Protein AF-A0A3G6IV14-F1 (afdb_monomer_lite)

Radius of gyration: 13.71 Å; chains: 1; bounding box: 43×30×31 Å

Secondary structure (DSSP, 8-state):
--PPPPHHHHHHHHHHTHHHHHH-S--GGGPPPHHHHHHHTT--HHHHHHHHHHHHHHHHHTTTT--TT-TT--HHHHHHHHHHHHHHTTSS-GGGHHHHHHHHHHHHT-

Structure (mmCIF, N/CA/C/O backbone):
data_AF-A0A3G6IV14-F1
#
_entry.id   AF-A0A3G6IV14-F1
#
loop_
_atom_site.group_PDB
_atom_site.id
_atom_site.type_symbol
_atom_site.label_atom_id
_atom_site.label_alt_id
_atom_site.label_comp_id
_atom_site.label_asym_id
_atom_site.label_entity_id
_atom_site.label_seq_id
_atom_site.pdbx_PDB_ins_code
_atom_site.Cartn_x
_atom_site.Cartn_y
_atom_site.Cartn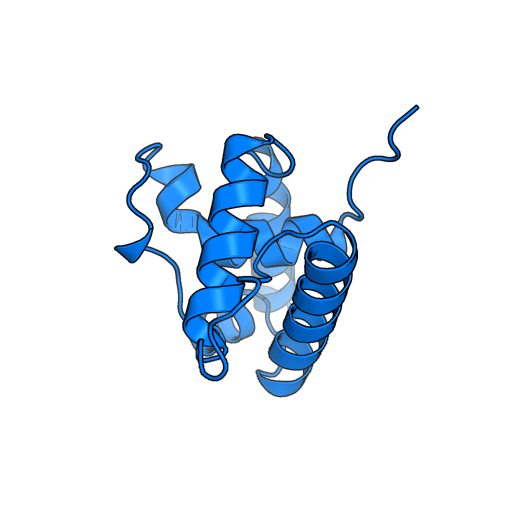_z
_atom_site.occupancy
_atom_site.B_iso_or_equiv
_atom_site.auth_seq_id
_atom_site.auth_comp_id
_atom_site.auth_asym_id
_atom_site.auth_atom_id
_atom_site.pdbx_PDB_model_num
ATOM 1 N N . MET A 1 1 ? -3.592 -15.977 -18.096 1.00 45.12 1 MET A N 1
ATOM 2 C CA . MET A 1 1 ? -4.654 -15.360 -17.269 1.00 45.12 1 MET A CA 1
ATOM 3 C C . MET A 1 1 ? -4.050 -14.957 -15.932 1.00 45.12 1 MET A C 1
ATOM 5 O O . MET A 1 1 ? -4.033 -15.750 -15.001 1.00 45.12 1 MET A O 1
ATOM 9 N N . THR A 1 2 ? -3.460 -13.768 -15.850 1.00 55.34 2 THR A N 1
ATOM 10 C CA . THR A 1 2 ? -2.951 -13.214 -14.589 1.00 55.34 2 THR A CA 1
ATOM 11 C C . THR A 1 2 ? -4.148 -12.813 -13.735 1.00 55.34 2 THR A C 1
ATOM 13 O O . THR A 1 2 ? -4.941 -11.960 -14.128 1.00 55.34 2 THR A O 1
ATOM 16 N N . LYS A 1 3 ? -4.334 -13.484 -12.596 1.00 69.56 3 LYS A N 1
ATOM 17 C CA . LYS A 1 3 ? -5.389 -13.148 -11.636 1.00 69.56 3 LYS A CA 1
ATOM 18 C C . LYS A 1 3 ? -5.198 -11.690 -11.180 1.00 69.56 3 LYS A C 1
ATOM 20 O O . LYS A 1 3 ? -4.064 -11.327 -10.860 1.00 69.56 3 LYS A O 1
ATOM 25 N N . PRO A 1 4 ? -6.257 -10.861 -11.142 1.00 79.62 4 PRO A N 1
ATOM 26 C CA . PRO A 1 4 ? -6.144 -9.496 -10.642 1.00 79.62 4 PRO A CA 1
ATOM 27 C C . PRO A 1 4 ? -5.678 -9.494 -9.181 1.00 79.62 4 PRO A C 1
ATOM 29 O O . PRO A 1 4 ? -6.025 -10.395 -8.409 1.00 79.62 4 PRO A O 1
ATOM 32 N N . LEU A 1 5 ? -4.889 -8.481 -8.807 1.00 88.94 5 LEU A N 1
ATOM 33 C CA . LEU A 1 5 ? -4.382 -8.323 -7.444 1.00 88.94 5 LEU A CA 1
ATOM 34 C C . LEU A 1 5 ? -5.565 -8.273 -6.458 1.00 88.94 5 LEU A C 1
ATOM 36 O O . LEU A 1 5 ? -6.534 -7.568 -6.757 1.00 88.94 5 LEU A O 1
ATOM 40 N N . PRO A 1 6 ? -5.527 -8.996 -5.322 1.00 94.62 6 PRO A N 1
ATOM 41 C CA . PRO A 1 6 ? -6.601 -8.960 -4.330 1.00 94.62 6 PRO A CA 1
ATOM 42 C C . PRO A 1 6 ? -6.949 -7.531 -3.896 1.00 94.62 6 PRO A C 1
ATOM 44 O O . PRO A 1 6 ? -6.074 -6.670 -3.810 1.00 94.62 6 PRO A O 1
ATOM 47 N N . GLU A 1 7 ? -8.230 -7.265 -3.650 1.00 94.56 7 GLU A N 1
ATOM 48 C CA . GLU A 1 7 ? -8.725 -5.907 -3.395 1.00 94.56 7 GLU A CA 1
ATOM 49 C C . GLU A 1 7 ? -8.138 -5.271 -2.135 1.00 94.56 7 GLU A C 1
ATOM 51 O O . GLU A 1 7 ? -7.777 -4.101 -2.145 1.00 94.56 7 GLU A O 1
ATOM 56 N N . ASP A 1 8 ? -7.965 -6.056 -1.080 1.00 94.31 8 ASP A N 1
ATOM 57 C CA . ASP A 1 8 ? -7.319 -5.647 0.164 1.00 94.31 8 ASP A CA 1
ATOM 58 C C . ASP A 1 8 ? -5.839 -5.279 -0.031 1.00 94.31 8 ASP A C 1
ATOM 60 O O . ASP A 1 8 ? -5.327 -4.367 0.618 1.00 94.31 8 ASP A O 1
ATOM 64 N N . VAL A 1 9 ? -5.147 -5.957 -0.949 1.00 96.12 9 VAL A N 1
ATOM 65 C CA . VAL A 1 9 ? -3.781 -5.602 -1.350 1.00 96.12 9 VAL A CA 1
ATOM 66 C C . VAL A 1 9 ? -3.784 -4.311 -2.166 1.00 96.12 9 VAL A C 1
ATOM 68 O O . VAL A 1 9 ? -2.975 -3.426 -1.885 1.00 96.12 9 VAL A O 1
ATOM 71 N N . ARG A 1 10 ? -4.702 -4.168 -3.134 1.00 96.81 10 ARG A N 1
ATOM 72 C CA . ARG A 1 10 ? -4.855 -2.919 -3.901 1.00 96.81 10 ARG A CA 1
ATOM 73 C C . ARG A 1 10 ? -5.166 -1.742 -2.980 1.00 96.81 10 ARG A C 1
ATOM 75 O O . ARG A 1 10 ? -4.544 -0.703 -3.140 1.00 96.81 10 ARG A O 1
ATOM 82 N N . LEU A 1 11 ? -6.042 -1.923 -1.989 1.00 97.19 11 LEU A N 1
ATOM 83 C CA . LEU A 1 11 ? -6.383 -0.914 -0.985 1.00 97.19 11 LEU A CA 1
ATOM 84 C C . LEU A 1 11 ? -5.140 -0.427 -0.232 1.00 97.19 11 LEU A C 1
ATOM 86 O O . LEU A 1 11 ? -4.895 0.773 -0.190 1.00 97.19 11 LEU A O 1
ATOM 90 N N . VAL A 1 12 ? -4.336 -1.340 0.326 1.00 97.12 12 VAL A N 1
ATOM 91 C CA . VAL A 1 12 ? -3.127 -0.968 1.085 1.00 97.12 12 VAL A CA 1
ATOM 92 C C . VAL A 1 12 ? -2.122 -0.225 0.209 1.00 97.12 12 VAL A C 1
ATOM 94 O O . VAL A 1 12 ? -1.596 0.808 0.618 1.00 97.12 12 VAL A O 1
ATOM 97 N N . LEU A 1 13 ? -1.854 -0.732 -0.998 1.00 96.81 13 LEU A N 1
ATOM 98 C CA . LEU A 1 13 ? -0.889 -0.106 -1.899 1.00 96.81 13 LEU A CA 1
ATOM 99 C C . LEU A 1 13 ? -1.387 1.258 -2.407 1.00 96.81 13 LEU A C 1
ATOM 101 O O . LEU A 1 13 ? -0.620 2.218 -2.411 1.00 96.81 13 LEU A O 1
ATOM 105 N N . ALA A 1 14 ? -2.666 1.364 -2.780 1.00 97.06 14 ALA A N 1
ATOM 106 C C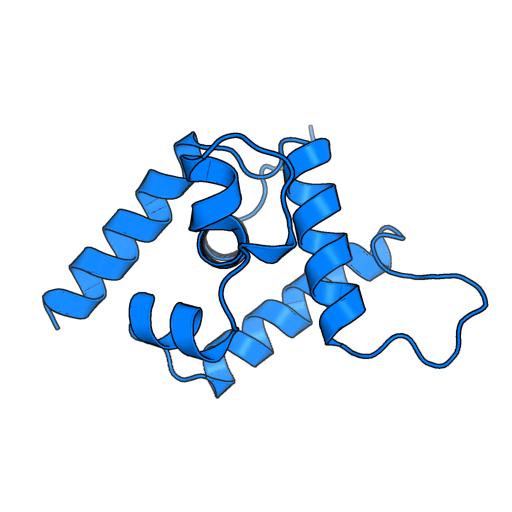A . ALA A 1 14 ? -3.274 2.615 -3.225 1.00 97.06 14 ALA A CA 1
ATOM 107 C C . ALA A 1 14 ? -3.334 3.661 -2.106 1.00 97.06 14 ALA A C 1
ATOM 109 O O . ALA A 1 14 ? -3.106 4.832 -2.381 1.00 97.06 14 ALA A O 1
ATOM 110 N N . ALA A 1 15 ? -3.577 3.256 -0.856 1.00 97.12 15 ALA A N 1
ATOM 111 C CA . ALA A 1 15 ? -3.602 4.175 0.278 1.00 97.12 15 ALA A CA 1
ATOM 112 C C . ALA A 1 15 ? -2.204 4.738 0.601 1.00 97.12 15 ALA A C 1
ATOM 114 O O . ALA A 1 15 ? -2.063 5.926 0.860 1.00 97.12 15 ALA A O 1
ATOM 115 N N . ILE A 1 16 ? -1.141 3.925 0.503 1.00 96.88 16 ILE A N 1
ATOM 116 C CA . ILE A 1 16 ? 0.245 4.427 0.630 1.00 96.88 16 ILE A CA 1
ATOM 117 C C . ILE A 1 16 ? 0.582 5.404 -0.506 1.00 96.88 16 ILE A C 1
ATOM 119 O O . ILE A 1 16 ? 1.257 6.409 -0.286 1.00 96.88 16 ILE A O 1
ATOM 123 N N . ALA A 1 17 ? 0.134 5.089 -1.722 1.00 96.88 17 ALA A N 1
ATOM 124 C CA . ALA A 1 17 ? 0.415 5.848 -2.935 1.00 96.88 17 ALA A CA 1
ATOM 125 C C . ALA A 1 17 ? -0.603 6.959 -3.232 1.00 96.88 17 ALA A C 1
ATOM 127 O O . ALA A 1 17 ? -0.595 7.478 -4.348 1.00 96.88 17 ALA A O 1
ATOM 128 N N . GLN A 1 18 ? -1.487 7.298 -2.290 1.00 95.50 18 GLN A N 1
ATOM 129 C CA . GLN A 1 18 ? -2.663 8.124 -2.565 1.00 95.50 18 GLN A CA 1
ATOM 130 C C . GLN A 1 18 ? -2.290 9.445 -3.255 1.00 95.50 18 GLN A C 1
ATOM 132 O O . GLN A 1 18 ? -2.739 9.688 -4.373 1.00 95.50 18 GLN A O 1
ATOM 137 N N . GLU A 1 19 ? -1.390 10.226 -2.657 1.00 94.38 19 GLU A N 1
ATOM 138 C CA . GLU A 1 19 ? -0.939 11.522 -3.190 1.00 94.38 19 GLU A CA 1
ATOM 139 C C . GLU A 1 19 ? -0.246 11.404 -4.558 1.00 94.38 19 GLU A C 1
ATOM 141 O O . GLU A 1 19 ? -0.422 12.243 -5.444 1.00 94.38 19 GLU A O 1
ATOM 146 N N . VAL A 1 20 ? 0.513 10.326 -4.772 1.00 95.62 20 VAL A N 1
ATOM 147 C CA . VAL A 1 20 ? 1.187 10.034 -6.049 1.00 95.62 20 VAL A CA 1
ATOM 148 C C . VAL A 1 20 ? 0.146 9.786 -7.146 1.00 95.62 20 VAL A C 1
ATOM 150 O O . VAL A 1 20 ? 0.226 10.320 -8.252 1.00 95.62 20 VAL A O 1
ATOM 153 N N . LEU A 1 21 ? -0.887 9.002 -6.830 1.00 95.12 21 LEU A N 1
ATOM 154 C CA . LEU A 1 21 ? -1.973 8.699 -7.756 1.00 95.12 21 LEU A CA 1
ATOM 155 C C . LEU A 1 21 ? -2.847 9.931 -8.025 1.00 95.12 21 LEU A C 1
ATOM 157 O O . LEU A 1 21 ? -3.235 10.153 -9.175 1.00 95.12 21 LEU A O 1
ATOM 161 N N . GLU A 1 22 ? -3.146 10.733 -7.004 1.00 94.81 22 GLU A N 1
ATOM 162 C CA . GLU A 1 22 ? -3.976 11.937 -7.122 1.00 94.81 22 GLU A CA 1
ATOM 163 C C . GLU A 1 22 ? -3.273 13.026 -7.935 1.00 94.81 22 GLU A C 1
ATOM 165 O O . GLU A 1 22 ? -3.817 13.472 -8.950 1.00 94.81 22 GLU A O 1
ATOM 170 N N . SER A 1 23 ? -2.028 13.364 -7.592 1.00 92.62 23 SER A N 1
ATOM 171 C CA . SER A 1 23 ? -1.225 14.339 -8.344 1.00 92.62 23 SER A CA 1
ATOM 172 C C . SER A 1 23 ? -0.916 13.878 -9.775 1.00 92.62 23 SER A C 1
ATOM 174 O O . SER A 1 23 ? -0.845 14.693 -10.693 1.00 92.62 23 SER A O 1
ATOM 176 N N . GLY A 1 24 ? -0.787 12.564 -10.002 1.00 89.31 24 GLY A N 1
ATOM 177 C CA . GLY A 1 24 ? -0.376 11.998 -11.291 1.00 89.31 24 GLY A CA 1
ATOM 178 C C . GLY A 1 24 ? 1.103 12.181 -11.609 1.00 89.31 24 GLY A C 1
ATOM 179 O O . GLY A 1 24 ? 1.515 11.898 -12.735 1.00 89.31 24 GLY A O 1
ATOM 180 N N . THR A 1 25 ? 1.893 12.655 -10.649 1.00 90.00 25 THR A N 1
ATOM 181 C CA . THR A 1 25 ? 3.349 12.708 -10.759 1.00 90.00 25 THR A CA 1
ATOM 182 C C . THR A 1 25 ? 3.939 11.376 -10.295 1.00 90.00 25 THR A C 1
ATOM 184 O O . THR A 1 25 ? 3.304 10.608 -9.578 1.00 90.00 25 THR A O 1
ATOM 187 N N . GLN A 1 26 ? 5.174 11.078 -10.696 1.00 87.12 26 GLN A N 1
ATOM 188 C CA . GLN A 1 26 ? 5.932 9.942 -10.151 1.00 87.12 26 GLN A CA 1
ATOM 189 C C . GLN A 1 26 ? 6.815 10.384 -8.974 1.00 87.12 26 GLN A C 1
ATOM 191 O O . GLN A 1 26 ? 7.944 9.921 -8.822 1.00 87.12 26 GLN A O 1
ATOM 196 N N . ASP A 1 27 ? 6.315 11.315 -8.155 1.00 91.56 27 ASP A N 1
ATOM 197 C CA . ASP A 1 27 ? 7.016 11.780 -6.963 1.00 91.56 27 ASP A CA 1
ATOM 198 C C . ASP A 1 27 ? 6.678 10.902 -5.754 1.00 91.56 27 ASP A C 1
ATOM 200 O O . ASP A 1 27 ? 5.694 11.088 -5.042 1.00 91.56 27 ASP A O 1
ATOM 204 N N . TYR A 1 28 ? 7.539 9.919 -5.516 1.00 89.69 28 TYR A N 1
ATOM 205 C CA . TYR A 1 28 ? 7.412 8.958 -4.426 1.00 89.69 28 TYR A CA 1
ATOM 206 C C . TYR A 1 28 ? 7.714 9.536 -3.036 1.00 89.69 28 TYR A C 1
ATOM 208 O O . TYR A 1 28 ? 7.491 8.843 -2.040 1.00 89.69 28 TYR A O 1
ATOM 216 N N . SER A 1 29 ? 8.198 10.779 -2.939 1.00 90.38 29 SER A N 1
ATOM 217 C CA . SER A 1 29 ? 8.363 11.459 -1.648 1.00 90.38 29 SER A CA 1
ATOM 218 C C . SER A 1 29 ? 7.021 11.829 -1.004 1.00 90.38 29 SER A C 1
ATOM 220 O O . SER A 1 29 ? 6.946 11.948 0.217 1.00 90.38 29 SER A O 1
ATOM 222 N N . LEU A 1 30 ? 5.954 11.904 -1.809 1.00 91.25 30 LEU A N 1
ATOM 223 C CA . LEU A 1 30 ? 4.583 12.200 -1.382 1.00 91.25 30 LEU A CA 1
ATOM 224 C C . LEU A 1 30 ? 3.876 11.013 -0.707 1.00 91.25 30 LEU A C 1
ATOM 226 O O . LEU A 1 30 ? 2.746 11.144 -0.247 1.00 91.25 30 LEU A O 1
ATOM 230 N N . MET A 1 31 ? 4.501 9.831 -0.661 1.00 92.62 31 MET A N 1
ATOM 231 C CA . MET A 1 31 ? 3.893 8.658 -0.030 1.00 92.62 31 MET A CA 1
ATOM 232 C C . MET A 1 31 ? 3.637 8.880 1.460 1.00 92.62 31 MET A C 1
ATOM 234 O O . MET A 1 31 ? 4.540 9.246 2.217 1.00 92.62 31 MET A O 1
ATOM 238 N N . LEU A 1 32 ? 2.444 8.494 1.904 1.00 91.75 32 LEU A N 1
ATOM 239 C CA . LEU A 1 32 ? 2.066 8.558 3.310 1.00 91.75 32 LEU A CA 1
ATOM 240 C C . LEU A 1 32 ? 2.870 7.560 4.162 1.00 91.75 32 LEU A C 1
ATOM 242 O O . LEU A 1 32 ? 3.275 6.467 3.724 1.00 91.75 32 LEU A O 1
ATOM 246 N N . LYS A 1 33 ? 3.119 7.910 5.426 1.00 92.81 33 LYS A N 1
ATOM 247 C CA . LYS A 1 33 ? 3.735 6.994 6.396 1.00 92.81 33 LYS A CA 1
ATOM 248 C C . LYS A 1 33 ? 2.735 5.911 6.791 1.00 92.81 33 LYS A C 1
ATOM 250 O O . LYS A 1 33 ? 1.531 6.127 6.812 1.00 92.81 33 LYS A O 1
ATOM 255 N N . ASN A 1 34 ? 3.241 4.738 7.179 1.00 93.38 34 ASN A N 1
ATOM 256 C CA . ASN A 1 34 ? 2.391 3.607 7.579 1.00 93.38 34 ASN A CA 1
ATOM 257 C C . ASN A 1 34 ? 1.385 3.968 8.682 1.00 93.38 34 ASN A C 1
ATOM 259 O O . ASN A 1 34 ? 0.280 3.441 8.688 1.00 93.38 34 ASN A O 1
ATOM 263 N N . GLN A 1 35 ? 1.777 4.836 9.620 1.00 94.94 35 GLN A N 1
ATOM 264 C CA . GLN A 1 35 ? 0.890 5.280 10.691 1.00 94.94 35 GLN A CA 1
ATOM 265 C C . GLN A 1 35 ? -0.281 6.109 10.150 1.00 94.94 35 GLN A C 1
ATOM 267 O O . GLN A 1 35 ? -1.421 5.789 10.458 1.00 94.94 35 GLN A O 1
ATOM 272 N N . GLU A 1 36 ? -0.004 7.095 9.297 1.00 95.00 36 GLU A N 1
ATOM 273 C CA . GLU A 1 36 ? -1.024 7.961 8.689 1.00 95.00 36 GLU A CA 1
ATOM 274 C C . GLU A 1 36 ? -2.011 7.138 7.854 1.00 95.00 36 GLU A C 1
ATOM 276 O O . GLU A 1 36 ? -3.222 7.297 7.971 1.00 95.00 36 GLU A O 1
ATOM 281 N N . VAL A 1 37 ? -1.503 6.182 7.069 1.00 96.12 37 VAL A N 1
ATOM 282 C CA . VAL A 1 37 ? -2.357 5.276 6.287 1.00 96.12 37 VAL A CA 1
ATOM 283 C C . VAL A 1 37 ? -3.214 4.395 7.198 1.00 96.12 37 VAL A C 1
ATOM 285 O O . VAL A 1 37 ? -4.392 4.185 6.926 1.00 96.12 37 VAL A O 1
ATOM 288 N N . ALA A 1 38 ? -2.646 3.861 8.282 1.00 96.12 38 ALA A N 1
ATOM 289 C CA . ALA A 1 38 ? -3.400 3.035 9.220 1.00 96.12 38 ALA A CA 1
ATOM 290 C C . ALA A 1 38 ? -4.550 3.825 9.867 1.00 96.12 38 ALA A C 1
ATOM 292 O O . ALA A 1 38 ? -5.671 3.322 9.913 1.00 96.12 38 ALA A O 1
ATOM 293 N N . GLU A 1 39 ? -4.286 5.064 10.289 1.00 94.44 39 GLU A N 1
ATOM 294 C CA . GLU A 1 39 ? -5.286 5.981 10.845 1.00 94.44 39 GLU A CA 1
ATOM 295 C C . GLU A 1 39 ? -6.394 6.287 9.824 1.00 94.44 39 GLU A C 1
ATOM 297 O O . GLU A 1 39 ? -7.571 6.130 10.144 1.00 94.44 39 GLU A O 1
ATOM 302 N N . GLN A 1 40 ? -6.042 6.602 8.572 1.00 92.94 40 GLN A N 1
ATOM 303 C CA . GLN A 1 40 ? -7.018 6.844 7.498 1.00 92.94 40 GLN A CA 1
ATOM 304 C C . GLN A 1 40 ? -7.912 5.632 7.192 1.00 92.94 40 GLN A C 1
ATOM 306 O O . GLN A 1 40 ? -9.064 5.798 6.800 1.00 92.94 40 GLN A O 1
ATOM 311 N N . LEU A 1 41 ? -7.395 4.412 7.351 1.00 94.69 41 LEU A N 1
ATOM 312 C CA . LEU A 1 41 ? -8.151 3.176 7.125 1.00 94.69 41 LEU A CA 1
ATOM 313 C C . LEU A 1 41 ? -8.913 2.691 8.372 1.00 94.69 41 LEU A C 1
ATOM 315 O O . LEU A 1 41 ? -9.565 1.647 8.310 1.00 94.69 41 LEU A O 1
ATOM 319 N N . GLY A 1 42 ? -8.799 3.379 9.514 1.00 95.00 42 GLY A N 1
ATOM 320 C CA . GLY A 1 42 ? -9.356 2.919 10.792 1.00 95.00 42 GLY A CA 1
ATOM 321 C C . GLY A 1 42 ? -8.713 1.621 11.303 1.00 95.00 42 GLY A C 1
ATOM 322 O O . GLY A 1 42 ? -9.348 0.824 11.995 1.00 95.00 42 GLY A O 1
ATOM 323 N N . TRP A 1 43 ? -7.467 1.334 10.915 1.00 95.62 43 TRP A N 1
ATOM 324 C CA . TRP A 1 43 ? -6.732 0.134 11.320 1.00 95.62 43 TRP A CA 1
ATOM 325 C C . TRP A 1 43 ? -5.687 0.464 12.382 1.00 95.62 43 TRP A C 1
ATOM 327 O O . TRP A 1 43 ? -5.088 1.534 12.400 1.00 95.62 43 TRP A O 1
ATOM 337 N N . THR A 1 44 ? -5.370 -0.507 13.239 1.00 95.69 44 THR A N 1
ATOM 338 C CA . THR A 1 44 ? -4.191 -0.373 14.100 1.00 95.69 44 THR A CA 1
ATOM 339 C C . THR A 1 44 ? -2.915 -0.433 13.258 1.00 95.69 44 THR A C 1
ATOM 341 O O . THR A 1 44 ? -2.814 -1.230 12.318 1.00 95.69 44 THR A O 1
ATOM 344 N N . LYS A 1 45 ? -1.886 0.337 13.641 1.00 94.62 45 LYS A N 1
ATOM 345 C CA . LYS A 1 45 ? -0.573 0.315 12.972 1.00 94.62 45 LYS A CA 1
ATOM 346 C C . LYS A 1 45 ? -0.009 -1.106 12.836 1.00 94.62 45 LYS A C 1
ATOM 348 O O . LYS A 1 45 ? 0.488 -1.474 11.779 1.00 94.62 45 LYS A O 1
ATOM 353 N N . LYS A 1 46 ? -0.158 -1.941 13.872 1.00 95.62 46 LYS A N 1
ATOM 354 C CA . LYS A 1 46 ? 0.290 -3.346 13.863 1.00 95.62 46 LYS A CA 1
ATOM 355 C C . LYS A 1 46 ? -0.413 -4.180 12.788 1.00 95.62 46 LYS A C 1
ATOM 357 O O . LYS A 1 46 ? 0.242 -4.963 12.105 1.00 95.62 46 LYS A O 1
ATOM 362 N N . ARG A 1 47 ? -1.734 -4.023 12.633 1.00 95.44 47 ARG A N 1
ATOM 363 C CA . ARG A 1 47 ? -2.507 -4.710 11.586 1.00 95.44 47 ARG A CA 1
ATOM 364 C C . ARG A 1 47 ? -2.031 -4.282 10.200 1.00 95.44 47 ARG A C 1
ATOM 366 O O . ARG A 1 47 ? -1.834 -5.135 9.338 1.00 95.44 47 ARG A O 1
ATOM 373 N N . PHE A 1 48 ? -1.835 -2.980 10.009 1.00 96.38 48 PHE A N 1
ATOM 374 C CA . PHE A 1 48 ? -1.361 -2.426 8.748 1.00 96.38 48 PHE A CA 1
ATOM 375 C C . PHE A 1 48 ? 0.042 -2.927 8.391 1.00 96.38 48 PHE A C 1
ATOM 377 O O . PHE A 1 48 ? 0.234 -3.484 7.312 1.00 96.38 48 PHE A O 1
ATOM 384 N N . ASP A 1 49 ? 0.998 -2.807 9.315 1.00 94.75 49 ASP A N 1
ATOM 385 C CA . ASP A 1 49 ? 2.379 -3.248 9.105 1.00 94.75 49 ASP A CA 1
ATOM 386 C C . ASP A 1 49 ? 2.439 -4.747 8.788 1.00 94.75 49 ASP A C 1
ATOM 388 O O . ASP A 1 49 ? 3.101 -5.144 7.834 1.00 94.75 49 ASP A O 1
ATOM 392 N N . HIS A 1 50 ? 1.673 -5.582 9.501 1.00 95.81 50 HIS A N 1
ATOM 393 C CA . HIS A 1 50 ? 1.612 -7.018 9.218 1.00 95.81 50 HIS A CA 1
ATOM 394 C C . HIS A 1 50 ? 1.086 -7.314 7.806 1.00 95.81 50 HIS A C 1
ATOM 396 O O . HIS A 1 50 ? 1.609 -8.185 7.104 1.00 95.81 50 HIS A O 1
ATOM 402 N N . LYS A 1 51 ? 0.059 -6.576 7.364 1.00 95.50 51 LYS A N 1
ATOM 403 C CA . LYS A 1 51 ? -0.482 -6.718 6.011 1.00 95.50 51 LYS A CA 1
ATOM 404 C C . LYS A 1 51 ? 0.542 -6.289 4.963 1.00 95.50 51 LYS A C 1
ATOM 406 O O . LYS A 1 51 ? 0.759 -7.020 3.997 1.00 95.50 51 LYS A O 1
ATOM 411 N N . LEU A 1 52 ? 1.192 -5.147 5.174 1.00 95.69 52 LEU A N 1
ATOM 412 C CA . LEU A 1 52 ? 2.226 -4.628 4.287 1.00 95.69 52 LEU A CA 1
ATOM 413 C C . LEU A 1 52 ? 3.435 -5.570 4.202 1.00 95.69 52 LEU A C 1
ATOM 415 O O . LEU A 1 52 ? 3.940 -5.805 3.106 1.00 95.69 52 LEU A O 1
ATOM 419 N N . ASP A 1 53 ? 3.864 -6.159 5.316 1.00 93.38 53 ASP A N 1
ATOM 420 C CA . ASP A 1 53 ? 4.947 -7.144 5.343 1.00 93.38 53 ASP A CA 1
ATOM 421 C C . ASP A 1 53 ? 4.606 -8.381 4.508 1.00 93.38 53 ASP A C 1
ATOM 423 O O . ASP A 1 53 ? 5.445 -8.867 3.745 1.00 93.38 53 ASP A O 1
ATOM 427 N N . GLY A 1 54 ? 3.368 -8.877 4.610 1.00 94.62 54 GLY A N 1
ATOM 428 C CA . GLY A 1 54 ? 2.875 -9.967 3.767 1.00 94.62 54 GLY A CA 1
ATOM 429 C C . GLY A 1 54 ? 2.930 -9.619 2.278 1.00 94.62 54 GLY A C 1
ATOM 430 O O . GLY A 1 54 ? 3.398 -10.423 1.471 1.00 94.62 54 GLY A O 1
ATOM 431 N N . ILE A 1 55 ? 2.530 -8.396 1.920 1.00 95.00 55 ILE A N 1
ATOM 432 C CA . ILE A 1 55 ? 2.601 -7.894 0.542 1.00 95.00 55 ILE A CA 1
ATOM 433 C C . ILE A 1 55 ? 4.060 -7.803 0.077 1.00 95.00 55 ILE A C 1
ATOM 435 O O . ILE A 1 55 ? 4.395 -8.314 -0.988 1.00 95.00 55 ILE A O 1
ATOM 439 N N . CYS A 1 56 ? 4.957 -7.233 0.884 1.00 92.81 56 CYS A N 1
ATOM 440 C CA . CYS A 1 56 ? 6.375 -7.126 0.539 1.00 92.81 56 CYS A CA 1
ATOM 441 C C . CYS A 1 56 ? 7.013 -8.502 0.316 1.00 92.81 56 CYS A C 1
ATOM 443 O O . CYS A 1 56 ? 7.760 -8.675 -0.642 1.00 92.81 56 CYS A O 1
ATOM 445 N N . LYS A 1 57 ? 6.690 -9.495 1.155 1.00 91.56 57 LYS A N 1
ATOM 446 C CA . LYS A 1 57 ? 7.155 -10.882 0.983 1.00 91.56 57 LYS A CA 1
ATOM 447 C C . LYS A 1 57 ? 6.633 -11.507 -0.308 1.00 91.56 57 LYS A C 1
ATOM 449 O O . LYS A 1 57 ? 7.398 -12.161 -1.013 1.00 91.56 57 LYS A O 1
ATOM 454 N N . TYR A 1 58 ? 5.358 -11.283 -0.633 1.00 91.44 58 TYR A N 1
ATOM 455 C CA . TYR A 1 58 ? 4.773 -11.740 -1.891 1.00 91.44 58 TYR A CA 1
ATOM 456 C C . TYR A 1 58 ? 5.532 -11.157 -3.087 1.00 91.44 58 TYR A C 1
ATOM 458 O O . TYR A 1 58 ? 6.027 -11.913 -3.914 1.00 91.44 58 TYR A O 1
ATOM 466 N N . PHE A 1 59 ? 5.725 -9.839 -3.139 1.00 91.38 59 PHE A N 1
ATOM 467 C CA . PHE A 1 59 ? 6.454 -9.177 -4.227 1.00 91.38 59 PHE A CA 1
ATOM 468 C C . PHE A 1 59 ? 7.930 -9.603 -4.304 1.00 91.38 59 PHE A C 1
ATOM 470 O O . PHE A 1 59 ? 8.440 -9.842 -5.400 1.00 91.38 59 PHE A O 1
ATOM 477 N N . ALA A 1 60 ? 8.589 -9.802 -3.160 1.00 89.12 60 ALA A N 1
ATOM 478 C CA . ALA A 1 60 ? 9.962 -10.302 -3.106 1.00 89.12 60 ALA A CA 1
ATOM 479 C C . ALA A 1 60 ? 10.116 -11.697 -3.735 1.00 89.12 60 ALA A C 1
ATOM 481 O O . ALA A 1 60 ? 11.144 -11.969 -4.355 1.00 89.12 60 ALA A O 1
ATOM 482 N N . SER A 1 61 ? 9.093 -12.557 -3.644 1.00 88.88 61 SER A N 1
ATOM 483 C CA . SER A 1 61 ? 9.092 -13.875 -4.304 1.00 88.88 61 SER A CA 1
ATOM 484 C C . SER A 1 61 ? 9.101 -13.789 -5.838 1.00 88.88 61 SER A C 1
ATOM 486 O O . SER A 1 61 ? 9.579 -14.707 -6.497 1.00 88.88 61 SER A O 1
ATOM 488 N N . PHE A 1 62 ? 8.664 -12.656 -6.398 1.00 88.00 62 PHE A N 1
ATOM 489 C CA . PHE A 1 62 ? 8.740 -12.339 -7.830 1.00 88.00 62 PHE A CA 1
ATOM 490 C C . PHE A 1 62 ? 9.952 -11.461 -8.181 1.00 88.00 62 PHE A C 1
ATOM 492 O O . PHE A 1 62 ? 10.027 -10.924 -9.282 1.00 88.00 62 PHE A O 1
ATOM 499 N N . GLY A 1 63 ? 10.894 -11.275 -7.250 1.00 85.56 63 GLY A N 1
ATOM 500 C CA . GLY A 1 63 ? 12.094 -10.459 -7.453 1.00 85.56 63 GLY A CA 1
ATOM 501 C C . GLY A 1 63 ? 11.897 -8.953 -7.245 1.00 85.56 63 GLY A C 1
ATOM 502 O O . GLY A 1 63 ? 12.852 -8.191 -7.372 1.00 85.56 63 GLY A O 1
ATOM 503 N N . VAL A 1 64 ? 10.699 -8.491 -6.874 1.00 87.69 64 VAL A N 1
ATOM 504 C CA . VAL A 1 64 ? 10.434 -7.065 -6.634 1.00 87.69 64 VAL A CA 1
ATOM 505 C C . VAL A 1 64 ? 10.913 -6.669 -5.239 1.00 87.69 64 VAL A C 1
ATOM 507 O O . VAL A 1 64 ? 10.501 -7.243 -4.235 1.00 87.69 64 VAL A O 1
ATOM 510 N N . GLY A 1 65 ? 11.789 -5.664 -5.163 1.00 73.00 65 GLY A N 1
ATOM 511 C CA . GLY A 1 65 ? 12.348 -5.178 -3.895 1.00 73.00 65 GLY A CA 1
ATOM 512 C C . GLY A 1 65 ? 13.482 -6.036 -3.319 1.00 73.00 65 GLY A C 1
ATOM 513 O O . GLY A 1 65 ? 14.068 -5.645 -2.311 1.00 73.00 65 GLY A O 1
ATOM 514 N N . ASN A 1 66 ? 13.830 -7.155 -3.966 1.00 67.38 66 ASN A N 1
ATOM 515 C CA . ASN A 1 66 ? 15.039 -7.915 -3.666 1.00 67.38 66 ASN A CA 1
ATOM 516 C C . ASN A 1 66 ? 16.209 -7.341 -4.469 1.00 67.38 66 ASN A C 1
ATOM 518 O O . ASN A 1 66 ? 16.324 -7.553 -5.672 1.00 67.38 66 ASN A O 1
ATOM 522 N N . THR A 1 67 ? 17.114 -6.633 -3.805 1.00 56.53 67 THR A N 1
ATOM 523 C CA . THR A 1 67 ? 18.439 -6.367 -4.366 1.00 56.53 67 THR A CA 1
ATOM 524 C C . THR A 1 67 ? 19.328 -7.562 -4.069 1.00 56.53 67 THR A C 1
ATOM 526 O O . THR A 1 67 ? 19.767 -7.744 -2.932 1.00 56.53 67 THR A O 1
ATOM 529 N N . VAL A 1 68 ? 19.594 -8.384 -5.081 1.00 49.78 68 VAL A N 1
ATOM 530 C CA . VAL A 1 68 ? 20.654 -9.396 -5.016 1.00 49.78 68 VAL A CA 1
ATOM 531 C C . VAL A 1 68 ? 21.965 -8.661 -4.700 1.00 49.78 68 VAL A C 1
ATOM 533 O O . VAL A 1 68 ? 22.477 -7.930 -5.539 1.00 49.78 68 VAL A O 1
ATOM 536 N N . GLY A 1 69 ? 22.456 -8.783 -3.460 1.00 52.06 69 GLY A N 1
ATOM 537 C CA . GLY A 1 69 ? 23.755 -8.248 -3.024 1.00 52.06 69 GLY A CA 1
ATOM 538 C C . GLY A 1 69 ? 23.752 -7.151 -1.948 1.00 52.06 69 GLY A C 1
ATOM 539 O O . GLY A 1 69 ? 24.797 -6.939 -1.339 1.00 52.06 69 GLY A O 1
ATOM 540 N N . ALA A 1 70 ? 22.629 -6.491 -1.635 1.00 53.16 70 ALA A N 1
ATOM 541 C CA . ALA A 1 70 ? 22.604 -5.474 -0.571 1.00 53.16 70 ALA A CA 1
ATOM 542 C C . ALA A 1 70 ? 22.009 -6.058 0.717 1.00 53.16 70 ALA A C 1
ATOM 544 O O . ALA A 1 70 ? 20.793 -6.189 0.849 1.00 53.16 70 ALA A O 1
ATOM 545 N N . LYS A 1 71 ? 22.882 -6.421 1.663 1.00 50.09 71 LYS A N 1
ATOM 546 C CA . LYS A 1 71 ? 22.518 -6.990 2.971 1.00 50.09 71 LYS A CA 1
ATOM 547 C C . LYS A 1 71 ? 21.618 -6.090 3.835 1.00 50.09 71 LYS A C 1
ATOM 549 O O . LYS A 1 71 ? 21.013 -6.617 4.757 1.00 50.09 71 LYS A O 1
ATOM 554 N N . ASP A 1 72 ? 21.458 -4.799 3.517 1.00 50.78 72 ASP A N 1
ATOM 555 C CA . ASP A 1 72 ? 20.901 -3.818 4.464 1.00 50.78 72 ASP A CA 1
ATOM 556 C C . ASP A 1 72 ? 19.960 -2.761 3.851 1.00 50.78 72 ASP A C 1
ATOM 558 O O . ASP A 1 72 ? 19.962 -1.597 4.255 1.00 50.78 72 ASP A O 1
ATOM 562 N N . LEU A 1 73 ? 19.098 -3.116 2.889 1.00 53.31 73 LEU A N 1
ATOM 563 C CA . LEU A 1 73 ? 17.996 -2.203 2.557 1.00 53.31 73 LEU A CA 1
ATOM 564 C C . LEU A 1 73 ? 16.914 -2.274 3.644 1.00 53.31 73 LEU A C 1
ATOM 566 O O . LEU A 1 73 ? 16.128 -3.221 3.714 1.00 53.31 73 LEU A O 1
ATOM 570 N N . ALA A 1 74 ? 16.883 -1.236 4.484 1.00 62.06 74 ALA A N 1
ATOM 571 C CA . ALA A 1 74 ? 15.859 -0.998 5.497 1.00 62.06 74 ALA A CA 1
ATOM 572 C C . ALA A 1 74 ? 14.435 -1.194 4.937 1.00 62.06 74 ALA A C 1
ATOM 574 O O . ALA A 1 74 ? 14.169 -0.925 3.763 1.00 62.06 74 ALA A O 1
ATOM 575 N N . ALA A 1 75 ? 13.492 -1.618 5.785 1.00 60.06 75 ALA A N 1
ATOM 576 C CA . ALA A 1 75 ? 12.102 -1.901 5.400 1.00 60.06 75 ALA A CA 1
ATOM 577 C C . ALA A 1 75 ? 11.431 -0.762 4.597 1.00 60.06 75 ALA A C 1
ATOM 579 O O . ALA A 1 75 ? 10.647 -1.035 3.684 1.00 60.06 75 ALA A O 1
ATOM 580 N N . SER A 1 76 ? 11.799 0.495 4.869 1.00 63.91 76 SER A N 1
ATOM 581 C CA . SER A 1 76 ? 11.360 1.685 4.129 1.00 63.91 76 SER A CA 1
ATOM 582 C C . SER A 1 76 ? 11.682 1.617 2.631 1.00 63.91 76 SER A C 1
ATOM 584 O O . SER A 1 76 ? 10.832 1.949 1.807 1.00 63.91 76 SER A O 1
ATOM 586 N N . ASN A 1 77 ? 12.860 1.103 2.262 1.00 76.81 77 ASN A N 1
ATOM 587 C CA . ASN A 1 77 ? 13.268 0.954 0.864 1.00 76.81 77 ASN A CA 1
ATOM 588 C C . ASN A 1 77 ? 12.479 -0.156 0.155 1.00 76.81 77 ASN A C 1
ATOM 590 O O . ASN A 1 77 ? 12.125 0.002 -1.013 1.00 76.81 77 ASN A O 1
ATOM 594 N N . ARG A 1 78 ? 12.128 -1.246 0.857 1.00 85.38 78 ARG A N 1
ATOM 595 C CA . ARG A 1 78 ? 11.300 -2.324 0.281 1.00 85.38 78 ARG A CA 1
ATOM 596 C C . ARG A 1 78 ? 9.902 -1.833 -0.077 1.00 85.38 78 ARG A C 1
ATOM 598 O O . ARG A 1 78 ? 9.444 -2.074 -1.190 1.00 85.38 78 ARG A O 1
ATOM 605 N N . ARG A 1 79 ? 9.249 -1.105 0.837 1.00 90.06 79 ARG A N 1
ATOM 606 C CA . ARG A 1 79 ? 7.908 -0.541 0.614 1.00 90.06 79 ARG A CA 1
ATOM 607 C C . ARG A 1 79 ? 7.884 0.353 -0.625 1.00 90.06 79 ARG A C 1
ATOM 609 O O . ARG A 1 79 ? 7.031 0.162 -1.484 1.00 90.06 79 ARG A O 1
ATOM 616 N N . ILE A 1 80 ? 8.838 1.280 -0.738 1.00 91.69 80 ILE A N 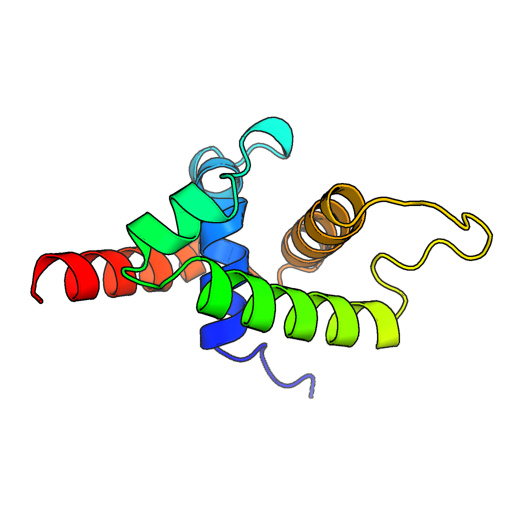1
ATOM 617 C CA . ILE A 1 80 ? 8.921 2.202 -1.882 1.00 91.69 80 ILE A CA 1
ATOM 618 C C . ILE A 1 80 ? 9.057 1.420 -3.192 1.00 91.69 80 ILE A C 1
ATOM 620 O O . ILE A 1 80 ? 8.329 1.696 -4.140 1.00 91.69 80 ILE A O 1
ATOM 624 N N . LYS A 1 81 ? 9.923 0.399 -3.237 1.00 91.56 81 LYS A N 1
ATOM 625 C CA . LYS A 1 81 ? 10.112 -0.429 -4.439 1.00 91.56 81 LYS A CA 1
ATOM 626 C C . LYS A 1 81 ? 8.866 -1.212 -4.837 1.00 91.56 81 LYS A C 1
ATOM 628 O O . LYS A 1 81 ? 8.573 -1.299 -6.026 1.00 91.56 81 LYS A O 1
ATOM 633 N N . VAL A 1 82 ? 8.124 -1.747 -3.869 1.00 93.81 82 VAL A N 1
ATOM 634 C CA . VAL A 1 82 ? 6.846 -2.417 -4.148 1.00 93.81 82 VAL A CA 1
ATOM 635 C C . VAL A 1 82 ? 5.834 -1.436 -4.732 1.00 93.81 82 VAL A C 1
ATOM 637 O O . VAL A 1 82 ? 5.197 -1.757 -5.729 1.00 93.81 82 VAL A O 1
ATOM 640 N N . ILE A 1 83 ? 5.702 -0.240 -4.152 1.00 94.94 83 ILE A N 1
ATOM 641 C CA . ILE A 1 83 ? 4.744 0.764 -4.633 1.00 94.94 83 ILE A CA 1
ATOM 642 C C . ILE A 1 83 ? 5.120 1.264 -6.029 1.00 94.94 83 ILE A C 1
ATOM 644 O O . ILE A 1 83 ? 4.267 1.291 -6.912 1.00 94.94 83 ILE A O 1
ATOM 648 N N . GLN A 1 84 ? 6.396 1.597 -6.240 1.00 93.94 84 GLN A N 1
ATOM 649 C CA . GLN A 1 84 ? 6.929 1.992 -7.541 1.00 93.94 84 GLN A CA 1
ATOM 650 C C . GLN A 1 84 ? 6.581 0.942 -8.605 1.00 93.94 84 GLN A C 1
ATOM 652 O O . GLN A 1 84 ? 5.940 1.258 -9.605 1.00 93.94 84 GLN A O 1
ATOM 657 N N . HIS A 1 85 ? 6.912 -0.325 -8.341 1.00 93.94 85 HIS A N 1
ATOM 658 C CA . HIS A 1 85 ? 6.596 -1.420 -9.250 1.00 93.94 85 HIS A CA 1
ATOM 659 C C . HIS A 1 85 ? 5.085 -1.575 -9.475 1.00 93.94 85 HIS A C 1
ATOM 661 O O . HIS A 1 85 ? 4.652 -1.784 -10.604 1.00 93.94 85 HIS A O 1
ATOM 667 N N . ALA A 1 86 ? 4.264 -1.456 -8.427 1.00 94.69 86 ALA A N 1
ATOM 668 C CA . ALA A 1 86 ? 2.815 -1.590 -8.540 1.00 94.69 86 ALA A CA 1
ATOM 669 C C . ALA A 1 86 ? 2.186 -0.511 -9.437 1.00 94.69 86 ALA A C 1
ATOM 671 O O . ALA A 1 86 ? 1.242 -0.811 -10.169 1.00 94.69 86 ALA A O 1
ATOM 672 N N . ILE A 1 87 ? 2.713 0.715 -9.416 1.00 94.56 87 ILE A N 1
ATOM 673 C CA . ILE A 1 87 ? 2.270 1.810 -10.289 1.00 94.56 87 ILE A CA 1
ATOM 674 C C . ILE A 1 87 ? 2.775 1.593 -11.720 1.00 94.56 87 ILE A C 1
ATOM 676 O O . ILE A 1 87 ? 1.987 1.636 -12.663 1.00 94.56 87 ILE A O 1
ATOM 680 N N . GLU A 1 88 ? 4.070 1.312 -11.891 1.00 93.06 88 GLU A N 1
ATOM 681 C CA . GLU A 1 88 ? 4.702 1.109 -13.205 1.00 93.06 88 GLU A CA 1
ATOM 682 C C . GLU A 1 88 ? 4.082 -0.072 -13.968 1.00 93.06 88 GLU A C 1
ATOM 684 O O . GLU A 1 88 ? 3.797 0.029 -15.162 1.00 93.06 88 GLU A O 1
ATOM 689 N N . ALA A 1 89 ? 3.789 -1.171 -13.266 1.00 93.31 89 ALA A N 1
ATOM 690 C CA . ALA A 1 89 ? 3.122 -2.348 -13.818 1.00 93.31 89 ALA A CA 1
ATOM 691 C C . ALA A 1 89 ? 1.588 -2.209 -13.902 1.00 93.31 89 ALA A C 1
ATOM 693 O O . ALA A 1 89 ? 0.910 -3.164 -14.284 1.00 93.31 89 ALA A O 1
ATOM 694 N N . LYS A 1 90 ? 1.025 -1.040 -13.553 1.00 93.62 90 LYS A N 1
ATOM 695 C CA . LYS A 1 90 ? -0.424 -0.754 -13.545 1.00 93.62 90 LYS A CA 1
ATOM 696 C C . LYS A 1 90 ? -1.245 -1.743 -12.701 1.00 93.62 90 LYS A C 1
ATOM 698 O O . LYS A 1 90 ? -2.404 -2.014 -13.008 1.00 93.62 90 LYS A O 1
ATOM 703 N N . LEU A 1 91 ? -0.651 -2.285 -11.636 1.00 94.19 91 LEU A N 1
ATOM 704 C CA . LEU A 1 91 ? -1.334 -3.145 -10.661 1.00 94.19 91 LEU A CA 1
ATOM 705 C C . LEU A 1 91 ? -2.260 -2.341 -9.745 1.00 94.19 91 LEU A C 1
ATOM 707 O O . LEU A 1 91 ? -3.253 -2.877 -9.252 1.00 94.19 91 LEU A O 1
ATOM 711 N N . ILE A 1 92 ? -1.918 -1.072 -9.528 1.00 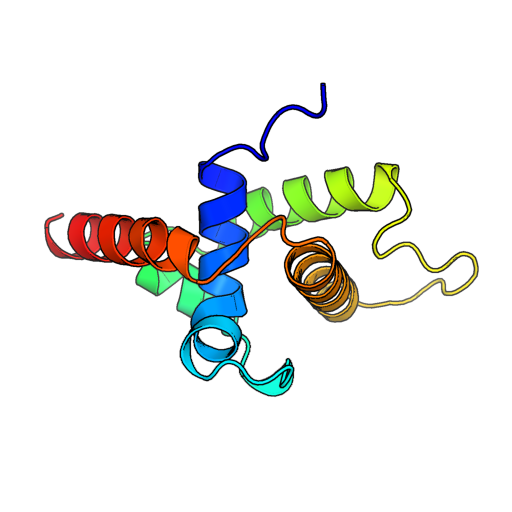95.69 92 ILE A N 1
ATOM 712 C CA . ILE A 1 92 ? -2.783 -0.061 -8.928 1.00 95.69 92 ILE A CA 1
ATOM 713 C C . ILE A 1 92 ? -2.850 1.156 -9.844 1.00 95.69 92 ILE A C 1
ATOM 715 O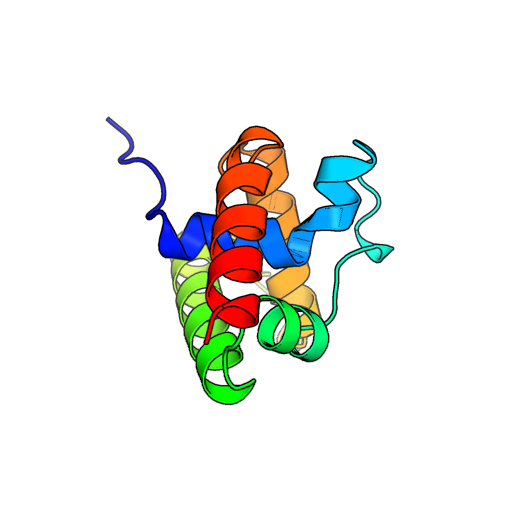 O . ILE A 1 92 ? -1.890 1.497 -10.537 1.00 95.69 92 ILE A O 1
ATOM 719 N N . THR A 1 93 ? -3.999 1.815 -9.848 1.00 95.19 93 THR A N 1
ATOM 720 C CA . THR A 1 93 ? -4.272 2.989 -10.674 1.00 95.19 93 THR A CA 1
ATOM 721 C C . THR A 1 93 ? -5.105 4.005 -9.898 1.00 95.19 93 THR A C 1
ATOM 723 O O . THR A 1 93 ? -5.602 3.732 -8.807 1.00 95.19 93 THR A O 1
ATOM 726 N N . ARG A 1 94 ? -5.354 5.172 -10.502 1.00 95.88 94 ARG A N 1
ATOM 727 C CA . ARG A 1 94 ? -6.309 6.162 -9.975 1.00 95.88 94 ARG A CA 1
ATOM 728 C C . ARG A 1 94 ? -7.699 5.580 -9.699 1.00 95.88 94 ARG A C 1
ATOM 730 O O . ARG A 1 94 ? -8.396 6.075 -8.820 1.00 95.88 94 ARG A O 1
ATOM 737 N N . ALA A 1 95 ? -8.106 4.529 -10.415 1.00 95.31 95 ALA A N 1
ATOM 738 C CA . ALA A 1 95 ? -9.390 3.878 -10.178 1.00 95.31 95 ALA A CA 1
ATOM 739 C C . ALA A 1 95 ? -9.461 3.193 -8.804 1.00 95.31 95 ALA A C 1
ATOM 741 O O . ALA A 1 95 ? -10.555 3.048 -8.265 1.00 95.31 95 ALA A O 1
ATOM 742 N N . ASP A 1 96 ? -8.325 2.803 -8.221 1.00 96.38 96 ASP A N 1
ATOM 743 C CA . ASP A 1 96 ? -8.258 2.161 -6.906 1.00 96.38 96 ASP A CA 1
ATOM 744 C C . ASP A 1 96 ? -8.399 3.162 -5.749 1.00 96.38 96 ASP A C 1
ATOM 746 O O . ASP A 1 96 ? -8.736 2.757 -4.639 1.00 96.38 96 ASP A O 1
ATOM 750 N N . LEU A 1 97 ? -8.284 4.474 -6.005 1.00 95.88 97 LEU A N 1
ATOM 751 C CA . LEU A 1 97 ? -8.594 5.518 -5.014 1.00 95.88 97 LEU A CA 1
ATOM 752 C C . LEU A 1 97 ? -10.039 5.425 -4.504 1.00 95.88 97 LEU A C 1
ATOM 754 O O . LEU A 1 97 ? -10.333 5.842 -3.386 1.00 95.88 97 LEU A O 1
ATOM 758 N N . LYS A 1 98 ? -10.950 4.828 -5.286 1.00 96.56 98 LYS A N 1
ATOM 759 C CA . LYS A 1 98 ? -12.317 4.543 -4.830 1.00 96.56 98 LYS A CA 1
ATOM 760 C C . LYS A 1 98 ? -12.340 3.609 -3.614 1.00 96.56 98 LYS A C 1
ATOM 762 O O . LYS A 1 98 ? -13.171 3.807 -2.737 1.00 96.56 98 LYS A O 1
ATOM 767 N N . LEU A 1 99 ? -11.423 2.637 -3.545 1.00 96.06 99 LEU A N 1
ATOM 768 C CA . LEU A 1 99 ? -11.319 1.693 -2.428 1.00 96.06 99 LEU A CA 1
ATOM 769 C C . LEU A 1 99 ? -10.856 2.421 -1.167 1.00 96.06 99 LEU A C 1
ATOM 771 O O . LEU A 1 99 ? -11.403 2.205 -0.091 1.00 96.06 99 LEU A O 1
ATOM 775 N N . VAL A 1 100 ? -9.882 3.323 -1.322 1.00 96.00 100 VAL A N 1
ATOM 776 C CA . VAL A 1 100 ? -9.355 4.144 -0.225 1.00 96.00 100 VAL A CA 1
ATOM 777 C C . VAL A 1 100 ? -10.462 5.024 0.356 1.00 96.00 100 VAL A C 1
ATOM 779 O O . VAL A 1 100 ? -10.700 4.993 1.559 1.00 96.00 100 VAL A O 1
ATOM 782 N N . ARG A 1 101 ? -11.221 5.715 -0.504 1.00 95.44 101 ARG A N 1
ATOM 783 C CA . ARG A 1 101 ? -12.361 6.549 -0.084 1.00 95.44 101 ARG A CA 1
ATOM 784 C C . ARG A 1 101 ? -13.456 5.739 0.609 1.00 95.44 101 ARG A C 1
ATOM 786 O O . ARG A 1 101 ? -13.998 6.192 1.610 1.00 95.44 101 ARG A O 1
ATOM 793 N N . GLN A 1 102 ? -13.771 4.543 0.109 1.00 95.25 102 GLN A N 1
ATOM 794 C CA . GLN A 1 102 ? -14.740 3.646 0.750 1.00 95.25 102 GLN A CA 1
ATOM 795 C C . GLN A 1 102 ? -14.276 3.213 2.146 1.00 95.25 102 GLN A C 1
ATOM 797 O O . GLN A 1 102 ? -15.067 3.252 3.085 1.00 95.25 102 GLN A O 1
ATOM 802 N N . ALA A 1 103 ? -13.001 2.849 2.303 1.00 94.06 103 ALA A N 1
ATOM 803 C CA . ALA A 1 103 ? -12.444 2.474 3.600 1.00 94.06 103 ALA A CA 1
ATOM 804 C C . ALA A 1 103 ? -12.432 3.653 4.591 1.00 94.06 103 ALA A C 1
ATOM 806 O O . ALA A 1 103 ? -12.815 3.482 5.745 1.00 94.06 103 ALA A O 1
ATOM 807 N N . GLN A 1 104 ? -12.076 4.856 4.132 1.00 92.38 104 GLN A N 1
ATOM 808 C CA . GLN A 1 104 ? -12.118 6.084 4.938 1.00 92.38 104 GLN A CA 1
ATOM 809 C C . GLN A 1 104 ? -13.546 6.420 5.401 1.00 92.38 104 GLN A C 1
ATOM 811 O O . GLN A 1 104 ? -13.760 6.765 6.560 1.00 92.38 104 GLN A O 1
ATOM 816 N N . GLN A 1 105 ? -14.546 6.267 4.525 1.00 91.44 105 GLN A N 1
ATOM 817 C CA . GLN A 1 105 ? -15.958 6.459 4.883 1.00 91.44 105 GLN A CA 1
ATOM 818 C C . GLN A 1 105 ? -16.433 5.434 5.919 1.00 91.44 105 GLN A C 1
ATOM 820 O O . GLN A 1 105 ? -17.170 5.781 6.835 1.00 91.44 105 GLN A O 1
ATOM 825 N N . GLN A 1 106 ? -16.002 4.176 5.799 1.00 88.25 106 GLN A N 1
ATOM 826 C CA . GLN A 1 106 ? -16.324 3.138 6.781 1.00 88.25 106 GLN A CA 1
ATOM 827 C C . GLN A 1 106 ? -15.696 3.427 8.146 1.00 88.25 106 GLN A C 1
ATOM 829 O O . GLN A 1 106 ? -16.352 3.213 9.159 1.00 88.25 106 GLN A O 1
ATOM 834 N N . ALA A 1 107 ? -14.463 3.938 8.173 1.00 86.00 107 ALA A N 1
ATOM 835 C CA . ALA A 1 107 ? -13.785 4.321 9.407 1.00 86.00 107 ALA A CA 1
ATOM 836 C C . ALA A 1 107 ? -14.443 5.528 10.096 1.00 86.00 107 ALA A C 1
ATOM 838 O O . ALA A 1 107 ? -14.477 5.572 11.318 1.00 86.00 107 ALA A O 1
ATOM 839 N N . GLY A 1 108 ? -14.979 6.488 9.333 1.00 78.31 108 GLY A N 1
ATOM 840 C CA . GLY A 1 108 ? -15.688 7.651 9.883 1.00 78.31 108 GLY A CA 1
ATOM 841 C C . GLY A 1 108 ? -17.126 7.377 10.343 1.00 78.31 108 GLY A C 1
ATOM 842 O O . GLY A 1 108 ? -17.689 8.184 11.077 1.00 78.31 108 GLY A O 1
ATOM 843 N N . ASN A 1 109 ? -17.721 6.259 9.918 1.00 73.00 109 ASN A N 1
ATOM 844 C CA . ASN A 1 109 ? -19.080 5.851 10.290 1.00 73.00 109 ASN A CA 1
ATOM 845 C C . ASN A 1 109 ? -19.123 4.874 11.484 1.00 73.00 109 ASN A C 1
ATOM 847 O O . ASN A 1 109 ? -20.214 4.442 11.861 1.00 73.00 109 ASN A O 1
ATOM 851 N N . ALA A 1 110 ? -17.961 4.480 12.014 1.00 57.78 110 ALA A N 1
AT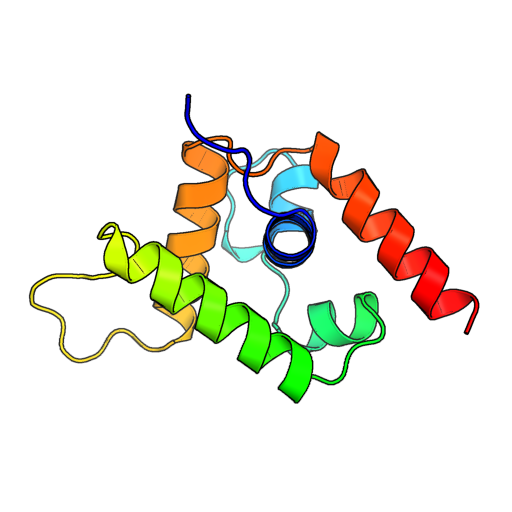OM 852 C CA . ALA A 1 110 ? -17.794 3.530 13.115 1.00 57.78 110 ALA A CA 1
ATOM 853 C C . ALA A 1 110 ? -17.432 4.254 14.418 1.00 57.78 110 ALA A C 1
ATOM 855 O O . ALA A 1 110 ? -17.896 3.780 15.480 1.00 57.78 110 ALA A O 1
#

Organism: NCBI:txid2080757

Foldseek 3Di:
DPDQDDLVLLLLLCLQCVCCQVVVHPPNVPGDDLCVSCVLLLHDSVVSVVVLVVLLVVVVVVVFQDDPPDPDDPPVSSSSRSSSCCVVVVSYHNVSVVVSVVSNVVSVVD

pLDDT: mean 87.71, std 13.44, range [45.12, 97.19]

Sequence (110 aa):
MTKPLPEDVRLVLAAIAQEVLESGTQDYSLMLKNQEVAEQLGWTKKRFDHKLDGICKYFASFGVGNTVGAKDLAASNRRIKVIQHAIEAKLITRADLKLVRQAQQQAGNA